Protein AF-A0A848MA13-F1 (afdb_monomer_lite)

Radius of gyration: 14.81 Å; chains: 1; bounding box: 33×35×38 Å

InterPro domains:
  IPR018728 Domain of unknown function DUF2268 [PF10026] (3-140)

Organism: Paenibacillus lemnae (NCBI:txid1330551)

Structure (mmCIF, N/CA/C/O backbone):
data_AF-A0A848MA13-F1
#
_entry.id   AF-A0A848MA13-F1
#
loop_
_atom_site.group_PDB
_atom_site.id
_atom_site.type_symbol
_atom_site.label_atom_id
_atom_site.label_alt_id
_atom_site.label_comp_id
_atom_site.label_asym_id
_atom_site.label_entity_id
_atom_site.label_seq_id
_atom_site.pdbx_PDB_ins_code
_atom_site.Cartn_x
_atom_site.Cartn_y
_atom_site.Cartn_z
_atom_site.occupancy
_atom_site.B_iso_or_equiv
_atom_site.auth_seq_id
_atom_site.auth_comp_id
_atom_site.auth_asym_id
_atom_site.auth_atom_id
_atom_site.pdbx_PDB_model_num
ATOM 1 N N . MET A 1 1 ? 11.919 -10.080 17.668 1.00 60.78 1 MET A N 1
ATOM 2 C CA . MET A 1 1 ? 10.658 -10.641 18.210 1.00 60.78 1 MET A CA 1
ATOM 3 C C . MET A 1 1 ? 9.562 -9.598 18.436 1.00 60.78 1 MET A C 1
ATOM 5 O O . MET A 1 1 ? 8.413 -9.985 18.314 1.00 60.78 1 MET A O 1
ATOM 9 N N . LEU A 1 2 ? 9.861 -8.312 18.697 1.00 78.31 2 LEU A N 1
ATOM 10 C CA . LEU A 1 2 ? 8.820 -7.292 18.952 1.00 78.31 2 LEU A CA 1
ATOM 11 C C . LEU A 1 2 ? 7.843 -7.052 17.782 1.00 78.31 2 LEU A C 1
ATOM 13 O O . LEU A 1 2 ? 6.679 -6.780 18.029 1.00 78.31 2 LEU A O 1
ATOM 17 N N . ARG A 1 3 ? 8.280 -7.217 16.525 1.00 85.38 3 ARG A N 1
ATOM 18 C CA . ARG A 1 3 ? 7.420 -7.053 15.334 1.00 85.38 3 ARG A CA 1
ATOM 19 C C . ARG A 1 3 ? 6.617 -8.295 14.941 1.00 85.38 3 ARG A C 1
ATOM 21 O O . ARG A 1 3 ? 5.789 -8.211 14.047 1.00 85.38 3 ARG A O 1
ATOM 28 N N . LEU A 1 4 ? 6.853 -9.445 15.582 1.00 90.56 4 LEU A N 1
ATOM 29 C CA . LEU A 1 4 ? 6.173 -10.689 15.207 1.00 90.56 4 LEU A CA 1
ATOM 30 C C . LEU A 1 4 ? 4.636 -10.570 15.295 1.00 90.56 4 LEU A C 1
ATOM 32 O O . LEU A 1 4 ? 3.985 -10.993 14.347 1.00 90.56 4 LEU A O 1
ATOM 36 N N . PRO A 1 5 ? 4.042 -9.966 16.347 1.00 92.44 5 PRO A N 1
ATOM 37 C CA . PRO A 1 5 ? 2.593 -9.760 16.395 1.00 92.44 5 PRO A CA 1
ATOM 38 C C . PRO A 1 5 ? 2.064 -8.873 15.259 1.00 92.44 5 PRO A C 1
ATOM 40 O O . PRO A 1 5 ? 1.044 -9.206 14.667 1.00 92.44 5 PRO A O 1
ATOM 43 N N . SER A 1 6 ? 2.787 -7.797 14.926 1.00 92.69 6 SER A N 1
ATOM 44 C CA . SER A 1 6 ? 2.436 -6.871 13.839 1.00 92.69 6 SER A CA 1
ATOM 45 C C . SER A 1 6 ? 2.424 -7.574 12.479 1.00 92.69 6 SER A C 1
ATOM 47 O O . SER A 1 6 ? 1.419 -7.541 11.775 1.00 92.69 6 SER A O 1
ATOM 49 N N . VAL A 1 7 ? 3.480 -8.337 12.173 1.00 93.19 7 VAL A N 1
ATOM 50 C CA . VAL A 1 7 ? 3.548 -9.148 10.945 1.00 93.19 7 VAL A CA 1
ATOM 51 C C . VAL A 1 7 ? 2.429 -10.190 10.909 1.00 93.19 7 VAL A C 1
ATOM 53 O O . VAL A 1 7 ? 1.788 -10.358 9.882 1.00 93.19 7 VAL A O 1
ATOM 56 N N . ILE A 1 8 ? 2.131 -10.864 12.026 1.00 95.25 8 ILE A N 1
ATOM 57 C CA . ILE A 1 8 ? 1.015 -11.824 12.071 1.00 95.25 8 ILE A CA 1
ATOM 58 C C . ILE A 1 8 ? -0.320 -11.134 11.773 1.00 95.25 8 ILE A C 1
ATOM 60 O O . ILE A 1 8 ? -1.136 -11.713 11.065 1.00 95.25 8 ILE A O 1
ATOM 64 N N . ALA A 1 9 ? -0.562 -9.927 12.290 1.00 95.44 9 ALA A N 1
ATOM 65 C CA . ALA A 1 9 ? -1.788 -9.192 11.986 1.00 95.44 9 ALA A CA 1
ATOM 66 C C . ALA A 1 9 ? -1.869 -8.761 10.520 1.00 95.44 9 ALA A C 1
ATOM 68 O O . ALA A 1 9 ? -2.938 -8.902 9.931 1.00 95.44 9 ALA A O 1
ATOM 69 N N . HIS A 1 10 ? -0.760 -8.305 9.934 1.00 95.81 10 HIS A N 1
ATOM 70 C CA . HIS A 1 10 ? -0.666 -8.014 8.503 1.00 95.81 10 HIS A CA 1
ATOM 71 C C . HIS A 1 10 ? -1.045 -9.257 7.673 1.00 95.81 10 HIS A C 1
ATOM 73 O O . HIS A 1 10 ? -2.003 -9.229 6.904 1.00 95.81 10 HIS A O 1
ATOM 79 N N . GLU A 1 11 ? -0.378 -10.392 7.899 1.00 95.94 11 GLU A N 1
ATOM 80 C CA . GLU A 1 11 ? -0.641 -11.629 7.144 1.00 95.94 11 GLU A CA 1
ATOM 81 C C . GLU A 1 11 ? -2.045 -12.197 7.411 1.00 95.94 11 GLU A C 1
ATOM 83 O O . GLU A 1 11 ? -2.688 -12.789 6.543 1.00 95.94 11 GLU A O 1
ATOM 88 N N . PHE A 1 12 ? -2.560 -12.018 8.629 1.00 96.81 12 PHE A N 1
ATOM 89 C CA . PHE A 1 12 ? -3.924 -12.406 8.968 1.00 96.81 12 PHE A CA 1
ATOM 90 C C . PHE A 1 12 ? -4.958 -11.556 8.224 1.00 96.81 12 PHE A C 1
ATOM 92 O O . PHE A 1 12 ? -5.964 -12.100 7.767 1.00 96.81 12 PHE A O 1
ATOM 99 N N . HIS A 1 13 ? -4.708 -10.255 8.065 1.00 97.19 13 HIS A N 1
ATOM 100 C CA . HIS A 1 13 ? -5.610 -9.348 7.364 1.00 97.19 13 HIS A CA 1
ATOM 101 C C . HIS A 1 13 ? -5.848 -9.779 5.911 1.00 97.19 13 HIS A C 1
ATOM 103 O O . HIS A 1 13 ? -6.987 -9.724 5.444 1.00 97.19 13 HIS A O 1
ATOM 109 N N . HIS A 1 14 ? -4.830 -10.295 5.218 1.00 95.88 14 HIS A N 1
ATOM 110 C CA . HIS A 1 14 ? -4.989 -10.851 3.867 1.00 95.88 14 HIS A CA 1
ATOM 111 C C . HIS A 1 14 ? -6.079 -11.930 3.812 1.00 95.88 14 HIS A C 1
ATOM 113 O O . HIS A 1 14 ? -6.936 -11.899 2.932 1.00 95.88 14 HIS A O 1
ATOM 119 N N . ASN A 1 15 ? -6.149 -12.818 4.810 1.00 95.06 15 ASN A N 1
ATOM 120 C CA . ASN A 1 15 ? -7.210 -13.832 4.883 1.00 95.06 15 ASN A CA 1
ATOM 121 C C . ASN A 1 15 ? -8.605 -13.223 5.084 1.00 95.06 15 ASN A C 1
ATOM 123 O O . ASN A 1 15 ? -9.581 -13.746 4.547 1.00 95.06 15 ASN A O 1
ATOM 127 N N . ILE A 1 16 ? -8.714 -12.126 5.844 1.00 93.88 16 ILE A N 1
ATOM 128 C CA . ILE A 1 16 ? -9.980 -11.394 5.977 1.00 93.88 16 ILE A CA 1
ATOM 129 C C . ILE A 1 16 ? -10.367 -10.827 4.615 1.00 93.88 16 ILE A C 1
ATOM 131 O O . ILE A 1 16 ? -11.467 -11.099 4.139 1.00 93.88 16 ILE A O 1
ATOM 135 N N . ARG A 1 17 ? -9.463 -10.092 3.961 1.00 95.19 17 ARG A N 1
ATOM 136 C CA . ARG A 1 17 ? -9.713 -9.470 2.656 1.00 95.19 17 ARG A CA 1
ATOM 137 C C . ARG A 1 17 ? -10.159 -10.505 1.621 1.00 95.19 17 ARG A C 1
ATOM 139 O O . ARG A 1 17 ? -11.192 -10.326 0.984 1.00 95.19 17 ARG A O 1
ATOM 146 N N . PHE A 1 18 ? -9.454 -11.628 1.525 1.00 93.56 18 PHE A N 1
ATOM 147 C CA . PHE A 1 18 ? -9.765 -12.697 0.570 1.00 93.56 18 PHE A CA 1
ATOM 148 C C . PHE A 1 18 ? -10.998 -13.537 0.932 1.00 93.56 18 PHE A C 1
ATOM 150 O O . PHE A 1 18 ? -11.433 -14.356 0.130 1.00 93.56 18 PHE A O 1
ATOM 157 N N . SER A 1 19 ? -11.602 -13.332 2.108 1.00 93.25 19 SER A N 1
ATOM 158 C CA . SER A 1 19 ? -12.915 -13.913 2.424 1.00 93.25 19 SER A CA 1
ATOM 159 C C . SER A 1 19 ? -14.088 -13.135 1.812 1.00 93.25 19 SER A C 1
ATOM 161 O O . SER A 1 19 ? -15.183 -13.686 1.704 1.00 93.25 19 SER A O 1
ATOM 163 N N . TYR A 1 20 ? -13.857 -11.884 1.394 1.00 91.56 20 TYR A N 1
ATOM 164 C CA . TYR A 1 20 ? -14.862 -11.016 0.769 1.00 91.56 20 TYR A CA 1
ATOM 165 C C . TYR A 1 20 ? -14.607 -10.764 -0.723 1.00 91.56 20 TYR A C 1
ATOM 167 O O . TYR A 1 20 ? -15.555 -10.465 -1.446 1.00 91.56 20 TYR A O 1
ATOM 175 N N . PHE A 1 21 ? -13.360 -10.899 -1.188 1.00 88.88 21 PHE A N 1
ATOM 176 C CA . PHE A 1 21 ? -12.959 -10.602 -2.565 1.00 88.88 21 PHE A CA 1
ATOM 177 C C . PHE A 1 21 ? -12.177 -11.757 -3.188 1.00 88.88 21 PHE A C 1
ATOM 179 O O . PHE A 1 21 ? -11.267 -12.304 -2.564 1.00 88.88 21 PHE A O 1
ATOM 186 N N . ASP A 1 22 ? -12.492 -12.079 -4.443 1.00 82.31 22 ASP A N 1
ATOM 187 C CA . ASP A 1 22 ? -11.762 -13.090 -5.204 1.00 82.31 22 ASP A CA 1
ATOM 188 C C . ASP A 1 22 ? -10.352 -12.592 -5.551 1.00 82.31 22 ASP A C 1
ATOM 190 O O . ASP A 1 22 ? -10.174 -11.552 -6.188 1.00 82.31 22 ASP A O 1
ATOM 194 N N . TRP A 1 23 ? -9.337 -13.363 -5.156 1.00 76.69 23 TRP A N 1
ATOM 195 C CA . TRP A 1 23 ? -7.936 -13.085 -5.466 1.00 76.69 23 TRP A CA 1
ATOM 196 C C . TRP A 1 23 ? -7.415 -14.007 -6.572 1.00 76.69 23 TRP A C 1
ATOM 198 O O . TRP A 1 23 ? -7.060 -15.170 -6.341 1.00 76.69 23 TRP A O 1
ATOM 208 N N . ASP A 1 24 ? -7.349 -13.475 -7.793 1.00 74.88 24 ASP A N 1
ATOM 209 C CA . ASP A 1 24 ? -6.738 -14.164 -8.929 1.00 74.88 24 ASP A CA 1
ATOM 210 C C . ASP A 1 24 ? -5.218 -13.959 -8.919 1.00 74.88 24 ASP A C 1
ATOM 212 O O . ASP A 1 24 ? -4.696 -12.972 -9.434 1.00 74.88 24 ASP A O 1
ATOM 216 N N . HIS A 1 25 ? -4.494 -14.938 -8.375 1.00 67.69 25 HIS A N 1
ATOM 217 C CA . HIS A 1 25 ? -3.036 -14.917 -8.240 1.00 67.69 25 HIS A CA 1
ATOM 218 C C . HIS A 1 25 ? -2.280 -14.699 -9.573 1.00 67.69 25 HIS A C 1
ATOM 220 O O . HIS A 1 25 ? -1.080 -14.428 -9.546 1.00 67.69 25 HIS A O 1
ATOM 226 N N . GLY A 1 26 ? -2.942 -14.821 -10.734 1.00 66.31 26 GLY A N 1
ATOM 227 C CA . GLY A 1 26 ? -2.355 -14.590 -12.056 1.00 66.31 26 GLY A CA 1
ATOM 228 C C . GLY A 1 26 ? -2.823 -13.326 -12.791 1.00 66.31 26 GLY A C 1
ATOM 229 O O . GLY A 1 26 ? -2.268 -13.035 -13.849 1.00 66.31 26 GLY A O 1
ATOM 230 N N . ASN A 1 27 ? -3.819 -12.582 -12.289 1.00 76.56 27 ASN A N 1
ATOM 231 C CA . ASN A 1 27 ? -4.504 -11.521 -13.059 1.00 76.56 27 ASN A CA 1
ATOM 232 C C . ASN A 1 27 ? -4.857 -10.257 -12.248 1.00 76.56 27 ASN A C 1
ATOM 234 O O . ASN A 1 27 ? -5.813 -9.533 -12.558 1.00 76.56 27 ASN A O 1
ATOM 238 N N . ILE A 1 28 ? -4.077 -9.994 -11.211 1.00 88.00 28 ILE A N 1
ATOM 239 C CA . ILE A 1 28 ? -4.179 -8.804 -10.365 1.00 88.00 28 ILE A CA 1
ATOM 240 C C . ILE A 1 28 ? -3.547 -7.582 -11.024 1.00 88.00 28 ILE A C 1
ATOM 242 O O . ILE A 1 28 ? -2.567 -7.690 -11.769 1.00 88.00 28 ILE A O 1
ATOM 246 N N . THR A 1 29 ? -4.122 -6.415 -10.752 1.00 94.94 29 THR A N 1
ATOM 247 C CA . THR A 1 29 ? -3.520 -5.137 -11.13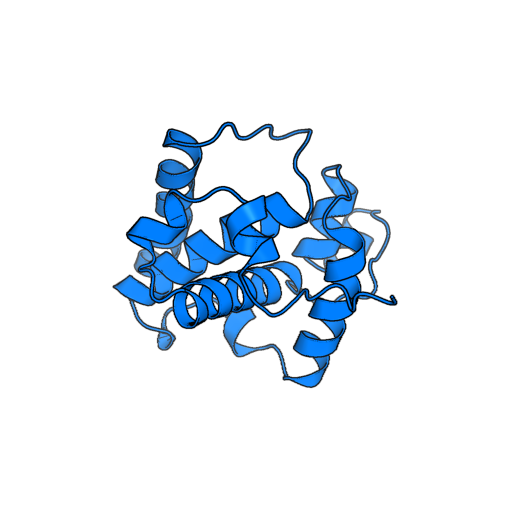0 1.00 94.94 29 THR A CA 1
ATOM 248 C C . THR A 1 29 ? -2.521 -4.651 -10.080 1.00 94.94 29 THR A C 1
ATOM 250 O O . THR A 1 29 ? -2.535 -5.100 -8.931 1.00 94.94 29 THR A O 1
ATOM 253 N N . VAL A 1 30 ? -1.686 -3.676 -10.450 1.00 96.44 30 VAL A N 1
ATOM 254 C CA . VAL A 1 30 ? -0.898 -2.893 -9.483 1.00 96.44 30 VAL A CA 1
ATOM 255 C C . VAL A 1 30 ? -1.823 -2.271 -8.431 1.00 96.44 30 VAL A C 1
ATOM 257 O O . VAL A 1 30 ? -1.546 -2.378 -7.241 1.00 96.44 30 VAL A O 1
ATOM 260 N N . GLY A 1 31 ? -2.955 -1.690 -8.848 1.00 96.50 31 GLY A N 1
ATOM 261 C CA . GLY A 1 31 ? -3.941 -1.095 -7.943 1.00 96.50 31 GLY A CA 1
ATOM 262 C C . GLY A 1 31 ? -4.491 -2.073 -6.901 1.00 96.50 31 GLY A C 1
ATOM 263 O O . GLY A 1 31 ? -4.569 -1.728 -5.722 1.00 96.50 31 GLY A O 1
ATOM 264 N N . ASP A 1 32 ? -4.813 -3.303 -7.309 1.00 95.25 32 ASP A N 1
ATOM 265 C CA . ASP A 1 32 ? -5.290 -4.346 -6.394 1.00 95.25 32 ASP A CA 1
ATOM 266 C C . ASP A 1 32 ? -4.241 -4.670 -5.329 1.00 95.25 32 ASP A C 1
ATOM 268 O O . ASP A 1 32 ? -4.550 -4.689 -4.136 1.00 95.25 32 ASP A O 1
ATOM 272 N N . TYR A 1 33 ? -2.991 -4.877 -5.752 1.00 95.75 33 TYR A N 1
ATOM 273 C CA . TYR A 1 33 ? -1.906 -5.246 -4.845 1.00 95.75 33 TYR A CA 1
ATOM 274 C C . TYR A 1 33 ? -1.585 -4.120 -3.850 1.00 95.75 33 TYR A C 1
ATOM 276 O O . TYR A 1 33 ? -1.414 -4.383 -2.661 1.00 95.75 33 TYR A O 1
ATOM 284 N N . LEU A 1 34 ? -1.592 -2.857 -4.298 1.00 96.69 34 LEU A N 1
ATOM 285 C CA . LEU A 1 34 ? -1.422 -1.690 -3.422 1.00 96.69 34 LEU A CA 1
ATOM 286 C C . LEU A 1 34 ? -2.484 -1.629 -2.327 1.00 96.69 34 LEU A C 1
ATOM 288 O O . LEU A 1 34 ? -2.158 -1.378 -1.170 1.00 96.69 34 LEU A O 1
ATOM 292 N N . VAL A 1 35 ? -3.754 -1.826 -2.691 1.00 97.31 35 VAL A N 1
ATOM 293 C CA . VAL A 1 35 ? -4.864 -1.758 -1.736 1.00 97.31 35 VAL A CA 1
ATOM 294 C C . VAL A 1 35 ? -4.778 -2.899 -0.730 1.00 97.31 35 VAL A C 1
ATOM 296 O O . VAL A 1 35 ? -4.972 -2.671 0.461 1.00 97.31 35 VAL A O 1
ATOM 299 N N . ILE A 1 36 ? -4.451 -4.111 -1.172 1.00 96.00 36 ILE A N 1
ATOM 300 C CA . ILE A 1 36 ? -4.331 -5.275 -0.287 1.00 96.00 36 ILE A CA 1
ATOM 301 C C . ILE A 1 36 ? -3.214 -5.093 0.735 1.00 96.00 36 ILE A C 1
ATOM 303 O O . ILE A 1 36 ? -3.464 -5.215 1.936 1.00 96.00 36 ILE A O 1
ATOM 307 N N . GLU A 1 37 ? -2.016 -4.732 0.279 1.00 96.44 37 GLU A N 1
ATOM 308 C CA . GLU A 1 37 ? -0.875 -4.500 1.168 1.00 96.44 37 GLU A CA 1
ATOM 309 C C . GLU A 1 37 ? -1.095 -3.268 2.054 1.00 96.44 37 GLU A C 1
ATOM 311 O O . GLU A 1 37 ? -0.803 -3.289 3.250 1.00 96.44 37 GLU A O 1
ATOM 316 N N . GLY A 1 38 ? -1.693 -2.208 1.505 1.00 97.06 38 GLY A N 1
ATOM 317 C CA . GLY A 1 38 ? -2.016 -0.989 2.240 1.00 97.06 38 GLY A CA 1
ATOM 318 C C . GLY A 1 38 ? -3.035 -1.199 3.358 1.00 97.06 38 GLY A C 1
ATOM 319 O O . GLY A 1 38 ? -2.878 -0.643 4.449 1.00 97.06 38 GLY A O 1
ATOM 320 N N . LEU A 1 39 ? -4.069 -2.013 3.119 1.00 98.06 39 LEU A N 1
ATOM 321 C CA . LEU A 1 39 ? -5.059 -2.370 4.136 1.00 98.06 39 LEU A CA 1
ATOM 322 C C . LEU A 1 39 ? -4.435 -3.256 5.217 1.00 98.06 39 LEU A C 1
ATOM 324 O O . LEU A 1 39 ? -4.661 -3.011 6.399 1.00 98.06 39 LEU A O 1
ATOM 328 N N . ALA A 1 40 ? -3.614 -4.237 4.833 1.00 97.06 40 ALA A N 1
ATOM 329 C CA . ALA A 1 40 ? -2.931 -5.106 5.787 1.00 97.06 40 ALA A CA 1
ATOM 330 C C . ALA A 1 40 ? -1.972 -4.327 6.700 1.00 97.06 40 ALA A C 1
ATOM 332 O O . ALA A 1 40 ? -2.003 -4.501 7.921 1.00 97.06 40 ALA A O 1
ATOM 333 N N . GLU A 1 41 ? -1.191 -3.401 6.139 1.00 95.88 41 GLU A N 1
ATOM 334 C CA . GLU A 1 41 ? -0.306 -2.534 6.920 1.00 95.88 41 GLU A CA 1
ATOM 335 C C . GLU A 1 41 ? -1.101 -1.584 7.829 1.00 95.88 41 GLU A C 1
ATOM 337 O O . GLU A 1 41 ? -0.785 -1.430 9.009 1.00 95.88 41 GLU A O 1
ATOM 342 N N . SER A 1 42 ? -2.189 -0.999 7.318 1.00 96.25 42 SER A N 1
ATOM 343 C CA . SER A 1 42 ? -3.068 -0.117 8.099 1.00 96.25 42 SER A CA 1
ATOM 344 C C . SER A 1 42 ? -3.766 -0.854 9.248 1.00 96.25 42 SER A C 1
ATOM 346 O O . SER A 1 42 ? -3.929 -0.297 10.333 1.00 96.25 42 SER A O 1
ATOM 348 N N . PHE A 1 43 ? -4.135 -2.120 9.050 1.00 97.06 43 PHE A N 1
ATOM 349 C CA . PHE A 1 43 ? -4.696 -2.972 10.096 1.00 97.06 43 PHE A CA 1
ATOM 350 C C . PHE A 1 43 ? -3.669 -3.303 11.179 1.00 97.06 43 PHE A C 1
ATOM 352 O O . PHE A 1 43 ? -3.972 -3.213 12.370 1.00 97.06 43 PHE A O 1
ATOM 359 N N . ALA A 1 44 ? -2.437 -3.635 10.789 1.00 94.88 44 ALA A N 1
ATOM 360 C CA . ALA A 1 44 ? -1.356 -3.864 11.741 1.00 94.88 44 ALA A CA 1
ATOM 361 C C . ALA A 1 44 ? -1.048 -2.598 12.564 1.00 94.88 44 ALA A C 1
ATOM 363 O O . ALA A 1 44 ? -0.913 -2.686 13.789 1.00 94.88 44 ALA A O 1
ATOM 364 N N . LYS A 1 45 ? -1.028 -1.421 11.921 1.00 93.81 45 LYS A N 1
ATOM 365 C CA . LYS A 1 45 ? -0.879 -0.118 12.587 1.00 93.81 45 LYS A CA 1
ATOM 366 C C . LYS A 1 45 ? -1.952 0.124 13.645 1.00 93.81 45 LYS A C 1
ATOM 368 O O . LYS A 1 45 ? -1.622 0.522 14.758 1.00 93.81 45 LYS A O 1
ATOM 373 N N . GLU A 1 46 ? -3.221 -0.095 13.313 1.00 94.38 46 GLU A N 1
ATOM 374 C CA . GLU A 1 46 ? -4.347 0.125 14.234 1.00 94.38 46 GLU A CA 1
ATOM 375 C C . GLU A 1 46 ? -4.222 -0.709 15.519 1.00 94.38 46 GLU A C 1
ATOM 377 O O . GLU A 1 46 ? -4.573 -0.244 16.603 1.00 94.38 46 GLU A O 1
ATOM 382 N N . LEU A 1 47 ? -3.676 -1.926 15.427 1.00 94.25 47 LEU A N 1
ATOM 383 C CA . LEU A 1 47 ? -3.521 -2.820 16.578 1.00 94.25 47 LEU A CA 1
ATOM 384 C C . LEU A 1 47 ? -2.257 -2.564 17.405 1.00 94.25 47 LEU A C 1
ATOM 386 O O . LEU A 1 47 ? -2.259 -2.809 18.614 1.00 94.25 47 LEU A O 1
ATOM 390 N N . PHE A 1 48 ? -1.169 -2.141 16.761 1.00 92.81 48 PHE A N 1
ATOM 391 C CA . PHE A 1 48 ? 0.171 -2.182 17.353 1.00 92.81 48 PHE A CA 1
ATOM 392 C C . PHE A 1 48 ? 0.937 -0.860 17.319 1.00 92.81 48 PHE A C 1
ATOM 394 O O . PHE A 1 48 ? 2.057 -0.821 17.824 1.00 92.81 48 PHE A O 1
ATOM 401 N N . GLY A 1 49 ? 0.350 0.198 16.760 1.00 90.38 49 GLY A N 1
ATOM 402 C CA . GLY A 1 49 ? 0.999 1.494 16.605 1.00 90.38 49 GLY A CA 1
ATOM 403 C C . GLY A 1 49 ? 1.997 1.539 15.446 1.00 90.38 49 GLY A C 1
ATOM 404 O O . GLY A 1 49 ? 2.354 0.528 14.834 1.00 90.38 49 GLY A O 1
ATOM 405 N N . GLU A 1 50 ? 2.455 2.748 15.131 1.00 85.06 50 GLU A N 1
ATOM 406 C CA . GLU A 1 50 ? 3.395 2.991 14.031 1.00 85.06 50 GLU A CA 1
ATOM 407 C C . GLU A 1 50 ? 4.803 2.459 14.340 1.00 85.06 50 GLU A C 1
ATOM 409 O O . GLU A 1 50 ? 5.543 2.063 13.441 1.00 85.06 50 GLU A O 1
ATOM 414 N N . GLU A 1 51 ? 5.176 2.376 15.618 1.00 81.88 51 GLU A N 1
ATOM 415 C CA . GLU A 1 51 ? 6.496 1.939 16.070 1.00 81.88 51 GLU A CA 1
ATOM 416 C C . GLU A 1 51 ? 6.795 0.460 15.769 1.00 81.88 51 GLU A C 1
ATOM 418 O O . GLU A 1 51 ? 7.963 0.052 15.699 1.00 81.88 51 GLU A O 1
ATOM 423 N N . LEU A 1 52 ? 5.749 -0.350 15.576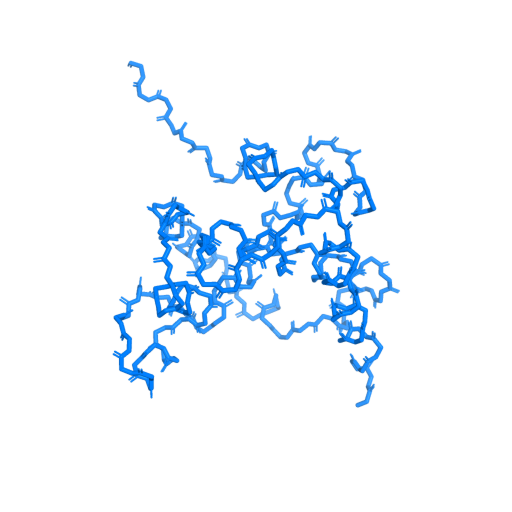 1.00 80.69 52 LEU A N 1
ATOM 424 C CA . LEU A 1 52 ? 5.851 -1.769 15.234 1.00 80.69 52 LEU A CA 1
ATOM 425 C C . LEU A 1 52 ? 5.605 -2.057 13.746 1.00 80.69 52 LEU A C 1
ATOM 427 O O . LEU A 1 52 ? 5.621 -3.232 13.364 1.00 80.69 52 LEU A O 1
ATOM 431 N N . MET A 1 53 ? 5.449 -1.027 12.910 1.00 77.69 53 MET A N 1
ATOM 432 C CA . MET A 1 53 ? 5.350 -1.184 11.456 1.00 77.69 53 MET A CA 1
ATOM 433 C C . MET A 1 53 ? 6.683 -1.591 10.814 1.00 77.69 53 MET A C 1
ATOM 435 O O . MET A 1 53 ? 7.771 -1.512 11.415 1.00 77.69 53 MET A O 1
ATOM 439 N N . GLY A 1 54 ? 6.589 -2.082 9.578 1.00 70.25 54 GLY A N 1
ATOM 440 C CA . GLY A 1 54 ? 7.746 -2.422 8.764 1.00 70.25 54 GLY A CA 1
ATOM 441 C C . GLY A 1 54 ? 8.602 -1.198 8.416 1.00 70.25 54 GLY A C 1
ATOM 442 O O . GLY A 1 54 ? 8.114 -0.069 8.398 1.00 70.25 54 GLY A O 1
ATOM 443 N N . PRO A 1 55 ? 9.904 -1.388 8.125 1.00 68.62 55 PRO A N 1
ATOM 444 C CA . PRO A 1 55 ? 10.804 -0.280 7.808 1.00 68.62 55 PRO A CA 1
ATOM 445 C C . PRO A 1 55 ? 10.360 0.539 6.587 1.00 68.62 55 PRO A C 1
ATOM 447 O O . PRO A 1 55 ? 10.683 1.720 6.534 1.00 68.62 55 PRO A O 1
ATOM 450 N N . TRP A 1 56 ? 9.602 -0.056 5.660 1.00 65.75 56 TRP A N 1
ATOM 451 C CA . TRP A 1 56 ? 9.192 0.553 4.390 1.00 65.75 56 TRP A CA 1
ATOM 452 C C . TRP A 1 56 ? 8.269 1.768 4.540 1.00 65.75 56 TRP A C 1
ATOM 454 O O . TRP A 1 56 ? 8.311 2.649 3.693 1.00 65.75 56 TRP A O 1
ATOM 464 N N . VAL A 1 57 ? 7.494 1.868 5.624 1.00 61.16 57 VAL A N 1
ATOM 465 C CA . VAL A 1 57 ? 6.682 3.069 5.903 1.00 61.16 57 VAL A CA 1
ATOM 466 C C . VAL A 1 57 ? 7.529 4.189 6.518 1.00 61.16 57 VAL A C 1
ATOM 468 O O . VAL A 1 57 ? 7.247 5.367 6.345 1.00 61.16 57 VAL A O 1
ATOM 471 N N . THR A 1 58 ? 8.600 3.830 7.228 1.00 59.38 58 THR A N 1
ATOM 472 C CA . THR A 1 58 ? 9.438 4.781 7.982 1.00 59.38 58 THR A CA 1
ATOM 473 C C . THR A 1 58 ? 10.689 5.249 7.237 1.00 59.38 58 THR A C 1
ATOM 475 O O . THR A 1 58 ? 11.379 6.143 7.722 1.00 59.38 58 THR A O 1
ATOM 478 N N . SER A 1 59 ? 11.032 4.619 6.109 1.00 65.38 59 SER A N 1
ATOM 479 C CA . SER A 1 59 ? 12.286 4.863 5.384 1.00 65.38 59 SER A CA 1
ATOM 480 C C . SER A 1 59 ? 12.140 5.689 4.109 1.00 65.38 59 SER A C 1
ATOM 482 O O . SER A 1 59 ? 13.164 6.015 3.515 1.00 65.38 59 SER A O 1
ATOM 484 N N . PHE A 1 60 ? 10.916 5.982 3.666 1.00 74.81 60 PHE A N 1
ATOM 485 C CA . PHE A 1 60 ? 10.676 6.819 2.491 1.00 74.81 60 PHE A CA 1
ATOM 486 C C . PHE A 1 60 ? 10.728 8.293 2.886 1.00 74.81 60 PHE A C 1
ATOM 488 O O . PHE A 1 60 ? 9.997 8.719 3.780 1.00 74.81 60 PHE A O 1
ATOM 495 N N . ASP A 1 61 ? 11.596 9.064 2.232 1.00 83.31 61 ASP A N 1
ATOM 496 C CA . ASP A 1 61 ? 11.502 10.518 2.309 1.00 83.31 61 ASP A CA 1
ATOM 497 C C . ASP A 1 61 ? 10.321 11.030 1.463 1.00 83.31 61 ASP A C 1
ATOM 499 O O . ASP A 1 61 ? 9.759 10.315 0.627 1.00 83.31 61 ASP A O 1
ATOM 503 N N . GLU A 1 62 ? 9.892 12.264 1.734 1.00 87.06 62 GLU A N 1
ATOM 504 C CA . GLU A 1 62 ? 8.705 12.846 1.097 1.00 87.06 62 GLU A CA 1
ATOM 505 C C . GLU A 1 62 ? 8.859 12.991 -0.426 1.00 87.06 62 GLU A C 1
ATOM 507 O O . GLU A 1 62 ? 7.869 12.870 -1.150 1.00 87.06 62 GLU A O 1
ATOM 512 N N . GLU A 1 63 ? 10.079 13.226 -0.922 1.00 91.69 63 GLU A N 1
ATOM 513 C CA . GLU A 1 63 ? 10.346 13.393 -2.355 1.00 91.69 63 GLU A CA 1
ATOM 514 C C . GLU A 1 63 ? 10.217 12.057 -3.096 1.00 91.69 63 GLU A C 1
ATOM 516 O O . GLU A 1 63 ? 9.557 11.991 -4.137 1.00 91.69 63 GLU A O 1
ATOM 521 N N . ASP A 1 64 ? 10.777 10.982 -2.540 1.00 92.31 64 ASP A N 1
AT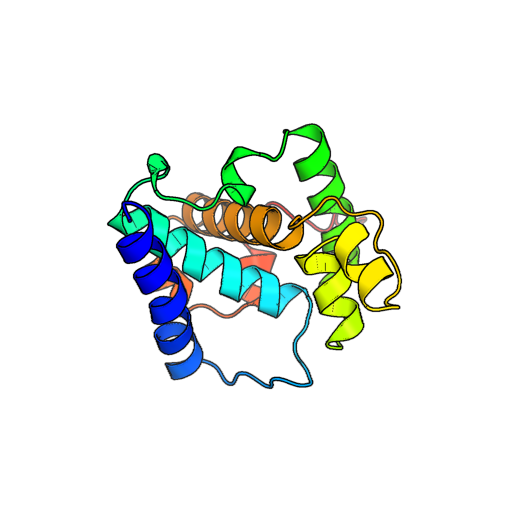OM 522 C CA . ASP A 1 64 ? 10.695 9.635 -3.104 1.00 92.31 64 ASP A CA 1
ATOM 523 C C . ASP A 1 64 ? 9.261 9.090 -3.058 1.00 92.31 64 ASP A C 1
ATOM 525 O O . ASP A 1 64 ? 8.789 8.472 -4.017 1.00 92.31 64 ASP A O 1
ATOM 529 N N . LEU A 1 65 ? 8.509 9.381 -1.989 1.00 91.88 65 LEU A N 1
ATOM 530 C CA . LEU A 1 65 ? 7.092 9.021 -1.910 1.00 91.88 65 LEU A CA 1
ATOM 531 C C . LEU A 1 65 ? 6.265 9.768 -2.966 1.00 91.88 65 LEU A C 1
ATOM 533 O O . LEU A 1 65 ? 5.448 9.148 -3.648 1.00 91.88 65 LEU A O 1
ATOM 537 N N . ALA A 1 66 ? 6.476 11.077 -3.127 1.00 93.06 66 ALA A N 1
ATOM 538 C CA . ALA A 1 66 ? 5.774 11.878 -4.130 1.00 93.06 66 ALA A CA 1
ATOM 539 C C . ALA A 1 66 ? 6.085 11.404 -5.557 1.00 93.06 66 ALA A C 1
ATOM 541 O O . ALA A 1 66 ? 5.174 11.238 -6.369 1.00 93.06 66 ALA A O 1
ATOM 542 N N . TYR A 1 67 ? 7.355 11.123 -5.853 1.00 95.50 67 TYR A N 1
ATOM 543 C CA . TYR A 1 67 ? 7.760 10.544 -7.131 1.00 95.50 67 TYR A CA 1
ATOM 544 C C . TYR A 1 67 ? 7.122 9.166 -7.361 1.00 95.50 67 TYR A C 1
ATOM 546 O O . TYR A 1 67 ? 6.565 8.905 -8.430 1.00 95.50 67 TYR A O 1
ATOM 554 N N . SER A 1 68 ? 7.146 8.301 -6.345 1.00 95.75 68 SER A N 1
ATOM 555 C CA . SER A 1 68 ? 6.569 6.957 -6.417 1.00 95.75 68 SER A CA 1
ATOM 556 C C . SER A 1 68 ? 5.063 6.989 -6.671 1.00 95.75 68 SER A C 1
ATOM 558 O O . SER A 1 68 ? 4.568 6.194 -7.469 1.00 95.75 68 SER A O 1
ATOM 560 N N . LEU A 1 69 ? 4.339 7.926 -6.048 1.00 95.06 69 LEU A N 1
ATOM 561 C CA . LEU A 1 69 ? 2.913 8.149 -6.299 1.00 95.06 69 LEU A CA 1
ATOM 562 C C . LEU A 1 69 ? 2.644 8.483 -7.771 1.00 95.06 69 LEU A C 1
ATOM 564 O O . LEU A 1 69 ? 1.757 7.875 -8.367 1.00 95.06 69 LEU A O 1
ATOM 568 N N . GLU A 1 70 ? 3.415 9.391 -8.374 1.00 95.00 70 GLU A N 1
ATOM 569 C CA . GLU A 1 70 ? 3.245 9.767 -9.785 1.00 95.00 70 GLU A CA 1
ATOM 570 C C . GLU A 1 70 ? 3.512 8.592 -10.733 1.00 95.00 70 GLU A C 1
ATOM 572 O O . GLU A 1 70 ? 2.715 8.328 -11.632 1.00 95.00 70 GLU A O 1
ATOM 577 N N . VAL A 1 71 ? 4.597 7.842 -10.512 1.00 96.81 71 VAL A N 1
ATOM 578 C CA . VAL A 1 71 ? 4.934 6.668 -11.335 1.00 96.81 71 VAL A CA 1
ATOM 579 C C . VAL A 1 71 ? 3.856 5.589 -11.229 1.00 96.81 71 VAL A C 1
ATOM 581 O O . VAL A 1 71 ? 3.440 5.015 -12.237 1.00 96.81 71 VAL A O 1
ATOM 584 N N . ILE A 1 72 ? 3.394 5.303 -10.012 1.00 97.00 72 ILE A N 1
ATOM 585 C CA . ILE A 1 72 ? 2.418 4.242 -9.754 1.00 97.00 72 ILE A CA 1
ATOM 586 C C . ILE A 1 72 ? 1.015 4.632 -10.236 1.00 97.00 72 ILE A C 1
ATOM 588 O O . ILE A 1 72 ? 0.284 3.758 -10.707 1.00 97.00 72 ILE A O 1
ATOM 592 N N . ARG A 1 73 ? 0.642 5.920 -10.194 1.00 95.38 73 ARG A N 1
ATOM 593 C CA . ARG A 1 73 ? -0.655 6.410 -10.695 1.00 95.38 73 ARG A CA 1
ATOM 594 C C . ARG A 1 73 ? -0.896 5.996 -12.146 1.00 95.38 73 ARG A C 1
ATOM 596 O O . ARG A 1 73 ? -1.973 5.506 -12.477 1.00 95.38 73 ARG A O 1
ATOM 603 N N . GLU A 1 74 ? 0.113 6.141 -12.999 1.00 95.31 74 GLU A N 1
ATOM 604 C CA . GLU A 1 74 ? 0.021 5.786 -14.422 1.00 95.31 74 GLU A CA 1
ATOM 605 C C . GLU A 1 74 ? 0.010 4.262 -14.660 1.00 95.31 74 GLU A C 1
ATOM 607 O O . GLU A 1 74 ? -0.333 3.790 -15.745 1.00 95.31 74 GLU A O 1
ATOM 612 N N . ALA A 1 75 ? 0.359 3.475 -13.639 1.00 96.25 75 ALA A N 1
ATOM 613 C CA . ALA A 1 75 ? 0.518 2.027 -13.706 1.00 96.25 75 ALA A CA 1
ATOM 614 C C . ALA A 1 75 ? -0.627 1.235 -13.057 1.00 96.25 75 ALA A C 1
ATOM 616 O O . ALA A 1 75 ? -0.607 0.007 -13.112 1.00 96.25 75 ALA A O 1
ATOM 617 N N . LEU A 1 76 ? -1.636 1.891 -12.471 1.00 96.06 76 LEU A N 1
ATOM 618 C CA . LEU A 1 76 ? -2.664 1.234 -11.647 1.00 96.06 76 LEU A CA 1
ATOM 619 C C . LEU A 1 76 ? -3.347 0.045 -12.325 1.00 96.06 76 LEU A C 1
ATOM 621 O O . LEU A 1 76 ? -3.642 -0.935 -11.654 1.00 96.06 76 LEU A O 1
ATOM 625 N N . ASN A 1 77 ? -3.569 0.120 -13.639 1.00 95.31 77 ASN A N 1
ATOM 626 C CA . ASN A 1 77 ? -4.250 -0.919 -14.416 1.00 95.31 77 ASN A CA 1
ATOM 627 C C . ASN A 1 77 ? -3.298 -1.951 -15.045 1.00 95.31 77 ASN A C 1
ATOM 629 O O . ASN A 1 77 ? -3.766 -2.870 -15.721 1.00 95.31 77 ASN A O 1
ATOM 633 N N . ILE A 1 78 ? -1.980 -1.802 -14.871 1.00 95.19 78 ILE A N 1
ATOM 634 C CA . ILE A 1 78 ? -1.000 -2.780 -15.347 1.00 95.19 78 ILE A CA 1
ATOM 635 C C . ILE A 1 78 ? -1.200 -4.080 -14.574 1.00 95.19 78 ILE A C 1
ATOM 637 O O . ILE A 1 78 ? -1.424 -4.077 -13.364 1.00 95.19 78 ILE A O 1
ATOM 641 N N . LYS A 1 79 ? -1.125 -5.192 -15.304 1.00 92.75 79 LYS A N 1
ATOM 642 C CA . LYS A 1 79 ? -1.329 -6.546 -14.800 1.00 92.75 79 LYS A CA 1
ATOM 643 C C . LYS A 1 79 ? -0.147 -7.429 -15.147 1.00 92.75 79 LYS A C 1
ATOM 645 O O . LYS A 1 79 ? 0.546 -7.172 -16.126 1.00 92.75 79 LYS A O 1
ATOM 650 N N . GLY A 1 80 ? -0.022 -8.514 -14.396 1.00 88.31 80 GLY A N 1
ATOM 651 C CA . GLY A 1 80 ? 1.018 -9.516 -14.583 1.00 88.31 80 GLY A CA 1
ATOM 652 C C . GLY A 1 80 ? 1.986 -9.519 -13.411 1.00 88.31 80 GLY A C 1
ATOM 653 O O . GLY A 1 80 ? 2.309 -8.482 -12.839 1.00 88.31 80 GLY A O 1
ATOM 654 N N . PHE A 1 81 ? 2.409 -10.715 -13.005 1.00 85.88 81 PHE A N 1
ATOM 655 C CA . PHE A 1 81 ? 3.212 -10.885 -11.796 1.00 85.88 81 PHE A CA 1
ATOM 656 C C . PHE A 1 81 ? 4.552 -10.140 -11.873 1.00 85.88 81 PHE A C 1
ATOM 658 O O . PHE A 1 81 ? 4.965 -9.528 -10.890 1.00 85.88 81 PHE A O 1
ATOM 665 N N . ALA A 1 82 ? 5.219 -10.171 -13.031 1.00 87.75 82 ALA A N 1
ATOM 666 C CA . ALA A 1 82 ? 6.511 -9.516 -13.230 1.00 87.75 82 ALA A CA 1
ATOM 667 C C . ALA A 1 82 ? 6.381 -7.987 -13.181 1.00 87.75 82 ALA A C 1
ATOM 669 O O . ALA A 1 82 ? 7.166 -7.298 -12.523 1.00 87.75 82 ALA A O 1
ATOM 670 N N . GLU A 1 83 ? 5.351 -7.463 -13.838 1.00 90.81 83 GLU A N 1
ATOM 671 C CA . GLU A 1 83 ? 5.032 -6.047 -13.881 1.00 90.81 83 GLU A CA 1
ATOM 672 C C . GLU A 1 83 ? 4.667 -5.547 -12.483 1.00 90.81 83 GLU A C 1
ATOM 674 O O . GLU A 1 83 ? 5.342 -4.663 -11.961 1.00 90.81 83 GLU A O 1
ATOM 679 N N . VAL A 1 84 ? 3.684 -6.175 -11.827 1.00 93.50 84 VAL A N 1
ATOM 680 C CA . VAL A 1 84 ? 3.263 -5.831 -10.459 1.00 93.50 84 VAL A CA 1
ATOM 681 C C . VAL A 1 84 ? 4.441 -5.896 -9.490 1.00 93.50 84 VAL A C 1
ATOM 683 O O . VAL A 1 84 ? 4.649 -4.958 -8.724 1.00 93.50 84 VAL A O 1
ATOM 686 N N . SER A 1 85 ? 5.271 -6.942 -9.567 1.00 92.62 85 SER A N 1
ATOM 687 C CA . SER A 1 85 ? 6.464 -7.071 -8.720 1.00 92.62 85 SER A CA 1
ATOM 688 C C . SER A 1 85 ? 7.416 -5.883 -8.867 1.00 92.62 85 SER A C 1
ATOM 690 O O . SER A 1 85 ? 7.988 -5.424 -7.879 1.00 92.62 85 SER A O 1
ATOM 692 N N . SER A 1 86 ? 7.576 -5.355 -10.079 1.00 96.00 86 SER A N 1
ATOM 693 C CA . SER A 1 86 ? 8.479 -4.229 -10.336 1.00 96.00 86 SER A CA 1
ATOM 694 C C . SER A 1 86 ? 7.980 -2.937 -9.680 1.00 96.00 86 SER A C 1
ATOM 696 O O . SER A 1 86 ? 8.784 -2.193 -9.119 1.00 96.00 86 SER A O 1
ATOM 698 N N . TYR A 1 87 ? 6.661 -2.714 -9.658 1.00 97.31 87 TYR A N 1
ATOM 699 C CA . TYR A 1 87 ? 6.048 -1.575 -8.964 1.00 97.31 87 TYR A CA 1
ATOM 700 C C . TYR A 1 87 ? 6.032 -1.735 -7.440 1.00 97.31 87 TYR A C 1
ATOM 702 O O . TYR A 1 87 ? 6.252 -0.771 -6.708 1.00 97.31 87 TYR A O 1
ATOM 710 N N . MET A 1 88 ? 5.809 -2.953 -6.946 1.00 95.69 88 MET A N 1
ATOM 711 C CA . MET A 1 88 ? 5.711 -3.204 -5.508 1.00 95.69 88 MET A CA 1
ATOM 712 C C . MET A 1 88 ? 7.064 -3.185 -4.809 1.00 95.69 88 MET A C 1
ATOM 714 O O . MET A 1 88 ? 7.196 -2.601 -3.733 1.00 95.69 88 MET A O 1
ATOM 718 N N . PHE A 1 89 ? 8.070 -3.810 -5.419 1.00 94.75 89 PHE A N 1
ATOM 719 C CA . PHE A 1 89 ? 9.350 -4.089 -4.773 1.00 94.75 89 PHE A CA 1
ATOM 720 C C . PHE A 1 89 ? 10.495 -3.186 -5.246 1.00 94.75 89 PHE A C 1
ATOM 722 O O . PHE A 1 89 ? 11.518 -3.113 -4.564 1.00 94.75 89 PHE A O 1
ATOM 729 N N . GLY A 1 90 ? 10.325 -2.479 -6.365 1.00 95.19 90 GLY A N 1
ATOM 730 C CA . GLY A 1 90 ? 11.299 -1.533 -6.901 1.00 95.19 90 GLY A CA 1
ATOM 731 C C . GLY A 1 90 ? 12.409 -2.158 -7.752 1.00 95.19 90 GLY A C 1
ATOM 732 O O . GLY A 1 90 ? 12.548 -3.378 -7.899 1.00 95.19 90 GLY A O 1
ATOM 733 N N . ASP A 1 91 ? 13.247 -1.287 -8.308 1.00 96.44 91 ASP A N 1
ATOM 734 C CA . ASP A 1 91 ? 14.178 -1.597 -9.396 1.00 96.44 91 ASP A CA 1
ATOM 735 C C . ASP A 1 91 ? 15.262 -2.610 -9.037 1.00 96.44 91 ASP A C 1
ATOM 737 O O . ASP A 1 91 ? 15.702 -3.381 -9.891 1.00 96.44 91 ASP A O 1
ATOM 741 N N . ALA A 1 92 ? 15.738 -2.591 -7.792 1.00 94.44 92 ALA A N 1
ATOM 742 C CA . ALA A 1 92 ? 16.768 -3.524 -7.346 1.00 94.44 92 ALA A CA 1
ATOM 743 C C . ALA A 1 92 ? 16.263 -4.973 -7.417 1.00 94.44 92 ALA A C 1
ATOM 745 O O . ALA A 1 92 ? 16.978 -5.855 -7.897 1.00 94.44 92 ALA A O 1
ATOM 746 N N . ILE A 1 93 ? 15.015 -5.200 -6.993 1.00 93.31 93 ILE A N 1
ATOM 747 C CA . ILE A 1 93 ? 14.382 -6.520 -7.016 1.00 93.31 93 ILE A CA 1
ATOM 748 C C . ILE A 1 93 ? 14.002 -6.887 -8.449 1.00 93.31 93 ILE A C 1
ATOM 750 O O . ILE A 1 93 ? 14.355 -7.983 -8.884 1.00 93.31 93 ILE A O 1
ATOM 754 N N . ALA A 1 94 ? 13.411 -5.958 -9.209 1.00 95.75 94 ALA A N 1
ATOM 755 C CA . ALA A 1 94 ? 13.091 -6.166 -10.622 1.00 95.75 94 ALA A CA 1
ATOM 756 C C . ALA A 1 94 ? 14.312 -6.661 -11.420 1.00 95.75 94 ALA A C 1
ATOM 758 O O . ALA A 1 94 ? 14.259 -7.719 -12.041 1.00 95.75 94 ALA A O 1
ATOM 759 N N . LYS A 1 95 ? 15.457 -5.974 -11.305 1.00 96.56 95 LYS A N 1
ATOM 760 C CA . LYS A 1 95 ? 16.708 -6.356 -11.988 1.00 96.56 95 LYS A CA 1
ATOM 761 C C . LYS A 1 95 ? 17.223 -7.731 -11.564 1.00 96.56 95 LYS A C 1
ATOM 763 O O . LYS A 1 95 ? 17.741 -8.459 -12.399 1.00 96.56 95 LYS A O 1
ATOM 768 N N . SER A 1 96 ? 17.096 -8.093 -10.286 1.00 96.31 96 SER A N 1
ATOM 769 C CA . SER A 1 96 ? 17.540 -9.408 -9.791 1.00 96.31 96 SER A CA 1
ATOM 770 C C . SER A 1 96 ? 16.665 -10.579 -10.248 1.00 96.31 96 SER A C 1
ATOM 772 O O . SER A 1 96 ? 17.108 -11.721 -10.181 1.00 96.31 96 SER A O 1
ATOM 774 N N . GLN A 1 97 ? 15.440 -10.291 -10.693 1.00 93.69 97 GLN A N 1
ATOM 775 C CA . GLN A 1 97 ? 14.465 -11.259 -11.202 1.00 93.69 97 GLN A CA 1
ATOM 776 C C . GLN A 1 97 ? 14.328 -11.194 -12.737 1.00 93.69 97 GLN A C 1
ATOM 778 O O . GLN A 1 97 ? 13.414 -11.797 -13.290 1.00 93.69 97 GLN A O 1
ATOM 783 N N . ASP A 1 98 ? 15.205 -10.449 -13.424 1.00 95.44 98 ASP A N 1
ATOM 784 C CA . ASP A 1 98 ? 15.142 -10.181 -14.870 1.00 95.44 98 ASP A CA 1
ATOM 785 C C . ASP A 1 98 ? 13.821 -9.520 -15.341 1.00 95.44 98 ASP A C 1
ATOM 787 O O . ASP A 1 98 ? 13.394 -9.671 -16.489 1.00 95.44 98 ASP A O 1
ATOM 791 N N . TYR A 1 99 ? 13.173 -8.742 -14.466 1.00 94.94 99 TYR A N 1
ATOM 792 C CA . TYR A 1 99 ? 11.993 -7.931 -14.785 1.00 94.94 99 TYR A CA 1
ATOM 793 C C . TYR A 1 99 ? 12.373 -6.516 -15.239 1.00 94.94 99 TYR A C 1
ATOM 795 O O . TYR A 1 99 ? 13.485 -6.035 -15.006 1.00 94.94 99 TYR A O 1
ATOM 803 N N . GLN A 1 100 ? 11.434 -5.829 -15.899 1.00 94.94 100 GLN A N 1
ATOM 804 C CA . GLN A 1 100 ? 11.645 -4.451 -16.344 1.00 94.94 100 GLN A CA 1
ATOM 805 C C . GLN A 1 100 ? 11.611 -3.480 -15.150 1.00 94.94 100 GLN A C 1
ATOM 807 O O . GLN A 1 100 ? 10.617 -3.457 -14.429 1.00 94.94 100 GLN A O 1
ATOM 812 N N . PRO A 1 101 ? 12.658 -2.663 -14.934 1.00 96.75 101 PRO A N 1
ATOM 813 C CA . PRO A 1 101 ? 12.662 -1.667 -13.867 1.00 96.75 101 PRO A CA 1
ATOM 814 C C . PRO A 1 101 ? 11.589 -0.593 -14.098 1.00 96.75 101 PRO A C 1
ATOM 816 O O . PRO A 1 101 ? 11.396 -0.145 -15.229 1.00 96.75 101 PRO A O 1
ATOM 819 N N . ALA A 1 102 ? 10.928 -0.160 -13.025 1.00 96.75 102 ALA A N 1
ATOM 820 C CA . ALA A 1 102 ? 9.874 0.856 -13.049 1.00 96.75 102 ALA A CA 1
ATOM 821 C C . ALA A 1 102 ? 10.387 2.263 -12.679 1.00 96.75 102 ALA A C 1
ATOM 823 O O . ALA A 1 102 ? 9.628 3.226 -12.724 1.00 96.75 102 ALA A O 1
ATOM 824 N N . GLY A 1 103 ? 11.670 2.386 -12.322 1.00 96.50 103 GLY A N 1
ATOM 825 C CA . GLY A 1 103 ? 12.283 3.609 -11.808 1.00 96.50 103 GLY A CA 1
ATOM 826 C C . GLY A 1 103 ? 12.089 3.804 -10.305 1.00 96.50 103 GLY A C 1
ATOM 827 O O . GLY A 1 103 ? 12.326 4.897 -9.814 1.00 96.50 103 GLY A O 1
ATOM 828 N N . LEU A 1 104 ? 11.659 2.775 -9.570 1.00 96.12 104 LEU A N 1
ATOM 829 C CA . LEU A 1 104 ? 11.194 2.907 -8.189 1.00 96.12 104 LEU A CA 1
ATOM 830 C C . LEU A 1 104 ? 12.221 2.436 -7.159 1.00 96.12 104 LEU A C 1
ATOM 832 O O . LEU A 1 104 ? 12.923 1.434 -7.352 1.00 96.12 104 LEU A O 1
ATOM 836 N N . SER A 1 105 ? 12.242 3.131 -6.023 1.00 94.25 105 SER A N 1
ATOM 837 C CA . SER A 1 105 ? 12.977 2.723 -4.830 1.00 94.25 105 SER A CA 1
ATOM 838 C C . SER A 1 105 ? 12.471 1.393 -4.255 1.00 94.25 105 SER A C 1
ATOM 840 O O . SER A 1 105 ? 11.338 0.975 -4.522 1.00 94.25 105 SER A O 1
ATOM 842 N N . PRO A 1 106 ? 13.297 0.688 -3.457 1.00 92.88 106 PRO A N 1
ATOM 843 C CA . PRO A 1 106 ? 12.898 -0.571 -2.840 1.00 92.88 106 PRO A CA 1
ATOM 844 C C . PRO A 1 106 ? 11.605 -0.442 -2.030 1.00 92.88 106 PRO A C 1
ATOM 846 O O . PRO A 1 106 ? 11.502 0.420 -1.164 1.00 92.88 106 PRO A O 1
ATOM 849 N N . PHE A 1 107 ? 10.653 -1.345 -2.270 1.00 93.25 107 PHE A N 1
ATOM 850 C CA . PHE A 1 107 ? 9.357 -1.406 -1.575 1.00 93.25 107 PHE A CA 1
ATOM 851 C C . PHE A 1 107 ? 8.448 -0.173 -1.753 1.00 93.25 107 PHE A C 1
ATOM 853 O O . PHE A 1 107 ? 7.553 0.046 -0.934 1.00 93.25 107 PHE A O 1
ATOM 860 N N . ALA A 1 108 ? 8.633 0.609 -2.825 1.00 94.56 108 ALA A N 1
ATOM 861 C CA . ALA A 1 108 ? 7.823 1.797 -3.111 1.00 94.56 108 ALA A CA 1
ATOM 862 C C . ALA A 1 108 ? 6.312 1.526 -3.102 1.00 94.56 108 ALA A C 1
ATOM 864 O O . ALA A 1 108 ? 5.551 2.304 -2.526 1.00 94.56 108 ALA A O 1
ATOM 865 N N . GLY A 1 109 ? 5.861 0.402 -3.667 1.00 95.88 109 GLY A N 1
ATOM 866 C CA . GLY A 1 109 ? 4.438 0.071 -3.664 1.00 95.88 109 GLY A CA 1
ATOM 867 C C . GLY A 1 109 ? 3.870 -0.189 -2.266 1.00 95.88 109 GLY A C 1
ATOM 868 O O . GLY A 1 109 ? 2.722 0.158 -2.016 1.00 95.88 109 GLY A O 1
ATOM 869 N N . TYR A 1 110 ? 4.652 -0.716 -1.318 1.00 94.94 110 TYR A N 1
ATOM 870 C CA . TYR A 1 110 ? 4.178 -0.880 0.064 1.00 94.94 110 TYR A CA 1
ATOM 871 C C . TYR A 1 110 ? 3.966 0.474 0.744 1.00 94.94 110 TYR A C 1
ATOM 873 O O . TYR A 1 110 ? 2.938 0.689 1.388 1.00 94.94 110 TYR A O 1
ATOM 881 N N . ALA A 1 111 ? 4.913 1.401 0.569 1.00 93.56 111 ALA A N 1
ATOM 882 C CA . ALA A 1 111 ? 4.783 2.760 1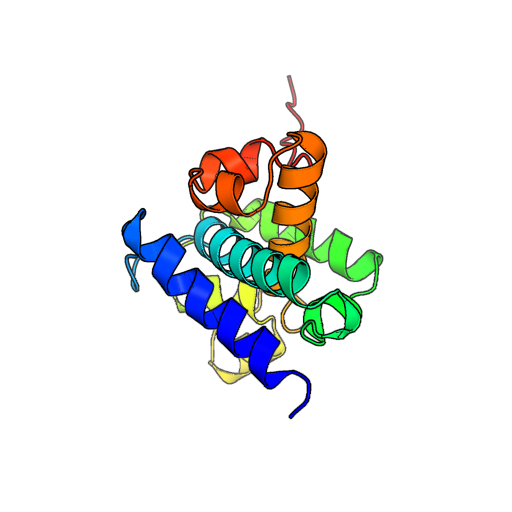.086 1.00 93.56 111 ALA A CA 1
ATOM 883 C C . ALA A 1 111 ? 3.569 3.468 0.461 1.00 93.56 111 ALA A C 1
ATOM 885 O O . ALA A 1 111 ? 2.704 3.975 1.178 1.00 93.56 111 ALA A O 1
ATOM 886 N N . VAL A 1 112 ? 3.447 3.427 -0.870 1.00 95.75 112 VAL A N 1
ATOM 887 C CA . VAL A 1 112 ? 2.316 4.023 -1.592 1.00 95.75 112 VAL A CA 1
ATOM 888 C C . VAL A 1 112 ? 0.984 3.403 -1.170 1.00 95.75 112 VAL A C 1
ATOM 890 O O . VAL A 1 112 ? 0.049 4.146 -0.883 1.00 95.75 112 VAL A O 1
ATOM 893 N N . GLY A 1 113 ? 0.890 2.075 -1.073 1.00 96.56 113 GLY A N 1
ATOM 894 C CA . GLY A 1 113 ? -0.321 1.375 -0.643 1.00 96.56 113 GLY A CA 1
ATOM 895 C C . GLY A 1 113 ? -0.770 1.792 0.758 1.00 96.56 113 GLY A C 1
ATOM 896 O O . GLY A 1 113 ? -1.937 2.134 0.957 1.00 96.56 113 GLY A O 1
ATOM 897 N N . TYR A 1 114 ? 0.159 1.847 1.718 1.00 95.75 114 TYR A N 1
ATOM 898 C CA . TYR A 1 114 ? -0.126 2.328 3.071 1.00 95.75 114 TYR A CA 1
ATOM 899 C C . TYR A 1 114 ? -0.655 3.769 3.058 1.00 95.75 114 TYR A C 1
ATOM 901 O O . TYR A 1 114 ? -1.743 4.030 3.572 1.00 95.75 114 TYR A O 1
ATOM 909 N N . HIS A 1 115 ? 0.063 4.705 2.430 1.00 94.75 115 HIS A N 1
ATOM 910 C CA . HIS A 1 115 ? -0.346 6.112 2.401 1.00 94.75 115 HIS A CA 1
ATOM 911 C C . HIS A 1 115 ? -1.675 6.324 1.671 1.00 94.75 115 HIS A C 1
ATOM 913 O O . HIS A 1 115 ? -2.487 7.143 2.104 1.00 94.75 115 HIS A O 1
ATOM 919 N N . LEU A 1 116 ? -1.934 5.556 0.613 1.00 96.56 116 LEU A N 1
ATOM 920 C CA . LEU A 1 116 ? -3.199 5.561 -0.113 1.00 96.56 116 LEU A CA 1
ATOM 921 C C . LEU A 1 116 ? -4.372 5.170 0.780 1.00 96.56 116 LEU A C 1
ATOM 923 O O . LEU A 1 116 ? -5.379 5.879 0.810 1.00 96.56 116 LEU A O 1
ATOM 927 N N . VAL A 1 117 ? -4.245 4.074 1.528 1.00 97.75 117 VAL A N 1
ATOM 928 C CA . VAL A 1 117 ? -5.304 3.601 2.426 1.00 97.75 117 VAL A CA 1
ATOM 929 C C . VAL A 1 117 ? -5.494 4.556 3.603 1.00 97.75 117 VAL A C 1
ATOM 931 O O . VAL A 1 117 ? -6.631 4.889 3.932 1.00 97.75 117 VAL A O 1
ATOM 934 N N . GLN A 1 118 ? -4.411 5.072 4.189 1.00 96.31 118 GLN A N 1
ATOM 935 C CA . GLN A 1 118 ? -4.494 6.076 5.255 1.00 96.31 118 GLN A CA 1
ATOM 936 C C . GLN A 1 118 ? -5.207 7.350 4.778 1.00 96.31 118 GLN A C 1
ATOM 938 O O . GLN A 1 118 ? -6.089 7.862 5.470 1.00 96.31 118 GLN A O 1
ATOM 943 N N . ALA A 1 119 ? -4.874 7.844 3.580 1.00 96.69 119 ALA A N 1
ATOM 944 C CA . ALA A 1 119 ? -5.526 9.008 2.988 1.00 96.69 119 ALA A CA 1
ATOM 945 C C . ALA A 1 119 ? -7.012 8.746 2.707 1.00 96.69 119 ALA A C 1
ATOM 947 O O . ALA A 1 119 ? -7.855 9.587 3.019 1.00 96.69 119 ALA A O 1
ATOM 948 N N . PHE A 1 120 ? -7.353 7.565 2.185 1.00 98.25 120 PHE A N 1
ATOM 949 C CA . PHE A 1 120 ? -8.738 7.143 1.990 1.00 98.25 120 PHE A CA 1
ATOM 950 C C . PHE A 1 120 ? -9.528 7.116 3.303 1.00 98.25 120 PHE A C 1
ATOM 952 O O . PHE A 1 120 ? -10.574 7.764 3.392 1.00 98.25 120 PHE A O 1
ATOM 959 N N . MET A 1 121 ? -9.021 6.434 4.331 1.00 98.19 121 MET A N 1
ATOM 960 C CA . MET A 1 121 ? -9.671 6.350 5.642 1.00 98.19 121 MET A CA 1
ATOM 961 C C . MET A 1 121 ? -9.895 7.738 6.246 1.00 98.19 121 MET A C 1
ATOM 963 O O . MET A 1 121 ? -11.004 8.063 6.672 1.00 98.19 121 MET A O 1
ATOM 967 N N . HIS A 1 122 ? -8.869 8.591 6.211 1.00 97.50 122 HIS A N 1
ATOM 968 C CA . HIS A 1 122 ? -8.949 9.962 6.704 1.00 97.50 122 HIS A CA 1
ATOM 969 C C . HIS A 1 122 ? -9.988 10.797 5.940 1.00 97.50 122 HIS A C 1
ATOM 971 O O . HIS A 1 122 ? -10.841 11.442 6.549 1.00 97.50 122 HIS A O 1
ATOM 977 N N . ASN A 1 123 ? -9.954 10.785 4.607 1.00 97.50 123 ASN A N 1
ATOM 978 C CA . ASN A 1 123 ? -10.810 11.645 3.787 1.00 97.50 123 ASN A CA 1
ATOM 979 C C . ASN A 1 123 ? -12.284 11.231 3.817 1.00 97.50 123 ASN A C 1
ATOM 981 O O . ASN A 1 123 ? -13.159 12.082 3.662 1.00 97.50 123 ASN A O 1
ATOM 985 N N . ASN A 1 124 ? -12.556 9.947 4.044 1.00 97.62 124 ASN A N 1
ATOM 986 C CA . ASN A 1 124 ? -13.908 9.394 4.052 1.00 97.62 124 ASN A CA 1
ATOM 987 C C . ASN A 1 124 ? -14.432 9.114 5.469 1.00 97.62 124 ASN A C 1
ATOM 989 O O . ASN A 1 124 ? -15.589 8.733 5.615 1.00 97.62 124 ASN A O 1
ATOM 993 N N . GLN A 1 125 ? -13.614 9.353 6.504 1.00 97.88 125 GLN A N 1
ATOM 994 C CA . GLN A 1 125 ? -13.952 9.132 7.916 1.00 97.88 125 GLN A CA 1
ATOM 995 C C . GLN A 1 125 ? -14.417 7.692 8.191 1.00 97.88 125 GLN A C 1
ATOM 997 O O . GLN A 1 125 ? -15.380 7.471 8.924 1.00 97.88 125 GLN A O 1
ATOM 1002 N N . VAL A 1 126 ? -13.724 6.721 7.591 1.00 98.06 126 VAL A N 1
ATOM 1003 C CA . VAL A 1 126 ? -13.997 5.287 7.755 1.00 98.06 126 VAL A CA 1
ATOM 1004 C C . VAL A 1 126 ? -12.870 4.604 8.522 1.00 98.06 126 VAL A C 1
ATOM 1006 O O . VAL A 1 126 ? -11.696 4.956 8.391 1.00 98.06 126 VAL A O 1
ATOM 1009 N N . SER A 1 127 ? -13.232 3.612 9.326 1.00 98.00 127 SER A N 1
ATOM 1010 C CA . SER A 1 127 ? -12.291 2.751 10.043 1.00 98.00 127 SER A CA 1
ATOM 1011 C C . SER A 1 127 ? -11.621 1.733 9.115 1.00 98.00 127 SER A C 1
ATOM 1013 O O . SER A 1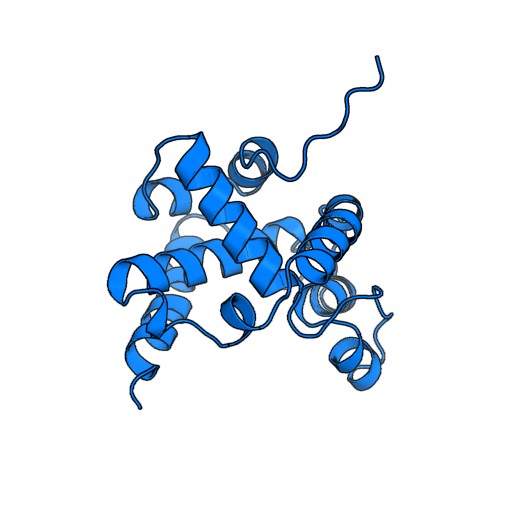 127 ? -12.104 1.460 8.014 1.00 98.00 127 SER A O 1
ATOM 1015 N N . ILE A 1 128 ? -10.539 1.097 9.582 1.00 97.62 128 ILE A N 1
ATOM 1016 C CA . ILE A 1 128 ? -9.888 0.023 8.817 1.00 97.62 128 ILE A CA 1
ATOM 1017 C C . ILE A 1 128 ? -10.823 -1.171 8.586 1.00 97.62 128 ILE A C 1
ATOM 1019 O O . ILE A 1 128 ? -10.782 -1.799 7.532 1.00 97.62 128 ILE A O 1
ATOM 1023 N N . ALA A 1 129 ? -11.707 -1.460 9.546 1.00 96.50 129 ALA A N 1
ATOM 1024 C CA . ALA A 1 129 ? -12.675 -2.546 9.437 1.00 96.50 129 ALA A CA 1
ATOM 1025 C C . ALA A 1 129 ? -13.710 -2.282 8.333 1.00 96.50 129 ALA A C 1
ATOM 1027 O O . ALA A 1 129 ? -14.097 -3.207 7.624 1.00 96.50 129 ALA A O 1
ATOM 1028 N N . GLU A 1 130 ? -14.135 -1.027 8.168 1.00 97.81 130 GLU A N 1
ATOM 1029 C CA . GLU A 1 130 ? -15.027 -0.619 7.081 1.00 97.81 130 GLU A CA 1
ATOM 1030 C C . GLU A 1 130 ? -14.284 -0.602 5.742 1.00 97.81 130 GLU A C 1
ATOM 1032 O O . GLU A 1 130 ? -14.757 -1.202 4.780 1.00 97.81 130 GLU A O 1
ATOM 1037 N N . ALA A 1 131 ? -13.091 0.002 5.690 1.00 97.94 131 ALA A N 1
ATOM 1038 C CA . ALA A 1 131 ? -12.276 0.078 4.478 1.00 97.94 131 ALA A CA 1
ATOM 1039 C C . ALA A 1 131 ? -11.912 -1.310 3.921 1.00 97.94 131 ALA A C 1
ATOM 1041 O O . ALA A 1 131 ? -11.918 -1.510 2.707 1.00 97.94 131 ALA A O 1
ATOM 1042 N N . ALA A 1 132 ? -11.659 -2.298 4.787 1.00 96.88 132 ALA A N 1
ATOM 1043 C CA . ALA A 1 132 ? -11.342 -3.667 4.380 1.00 96.88 132 ALA A CA 1
ATOM 1044 C C . ALA A 1 132 ? -12.444 -4.328 3.532 1.00 96.88 132 ALA A C 1
ATOM 1046 O O . ALA A 1 132 ? -12.136 -5.217 2.733 1.00 96.88 132 ALA A O 1
ATOM 1047 N N . LEU A 1 133 ? -13.695 -3.873 3.671 1.00 96.62 133 LEU A N 1
ATOM 1048 C CA . LEU A 1 133 ? -14.876 -4.368 2.956 1.00 96.62 133 LEU A CA 1
ATOM 1049 C C . LEU A 1 133 ? -15.205 -3.569 1.685 1.00 96.62 133 LEU A C 1
ATOM 1051 O O . LEU A 1 133 ? -16.203 -3.865 1.033 1.00 96.62 133 LEU A O 1
ATOM 1055 N N . MET A 1 134 ? -14.408 -2.556 1.340 1.00 97.31 134 MET A N 1
ATOM 1056 C CA . MET A 1 134 ? -14.653 -1.693 0.182 1.00 97.31 134 MET A CA 1
ATOM 1057 C C . MET A 1 134 ? -13.846 -2.149 -1.036 1.00 97.31 134 MET A C 1
ATOM 1059 O O . MET A 1 134 ? -12.718 -2.649 -0.914 1.00 97.31 134 MET A O 1
ATOM 1063 N N . ASP A 1 135 ? -14.436 -1.959 -2.217 1.00 95.88 135 ASP A N 1
ATOM 1064 C CA . ASP A 1 135 ? -13.827 -2.308 -3.498 1.00 95.88 135 ASP A CA 1
ATOM 1065 C C . ASP A 1 135 ? -12.519 -1.536 -3.727 1.00 95.88 135 ASP A C 1
ATOM 1067 O O . ASP A 1 135 ? -12.391 -0.362 -3.369 1.00 95.88 135 ASP A O 1
ATOM 1071 N N . THR A 1 136 ? -11.545 -2.180 -4.381 1.00 95.38 136 THR A N 1
ATOM 1072 C CA . THR A 1 136 ? -10.258 -1.558 -4.750 1.00 95.38 136 THR A CA 1
ATOM 1073 C C . THR A 1 136 ? -10.465 -0.223 -5.472 1.00 95.38 136 THR A C 1
ATOM 1075 O O . THR A 1 136 ? -9.818 0.771 -5.141 1.00 95.38 136 THR A O 1
ATOM 1078 N N . SER A 1 137 ? -11.388 -0.178 -6.438 1.00 95.00 137 SER A N 1
ATOM 1079 C CA . SER A 1 137 ? -11.680 1.035 -7.206 1.00 95.00 137 SER A CA 1
ATOM 1080 C C . SER A 1 137 ? -12.231 2.160 -6.339 1.00 95.00 137 SER A C 1
ATOM 1082 O O . SER A 1 137 ? -11.880 3.317 -6.557 1.00 95.00 137 SER A O 1
ATOM 1084 N N . ASP A 1 138 ? -13.067 1.841 -5.351 1.00 96.56 138 ASP A N 1
ATOM 1085 C CA . ASP A 1 138 ? -13.657 2.843 -4.466 1.00 96.56 138 ASP A CA 1
ATOM 1086 C C . ASP A 1 138 ? -12.598 3.453 -3.553 1.00 96.56 138 ASP A C 1
ATOM 1088 O O . ASP A 1 138 ? -12.551 4.676 -3.402 1.00 96.56 138 ASP A O 1
ATOM 1092 N N . ILE A 1 139 ? -11.701 2.623 -3.015 1.00 97.75 139 ILE A N 1
ATOM 1093 C CA . ILE A 1 139 ? -10.579 3.078 -2.188 1.00 97.75 139 ILE A CA 1
ATOM 1094 C C . ILE A 1 139 ? -9.661 3.997 -3.006 1.00 97.75 139 ILE A C 1
ATOM 1096 O O . ILE A 1 139 ? -9.360 5.109 -2.576 1.00 97.75 139 ILE A O 1
ATOM 1100 N N . ILE A 1 140 ? -9.259 3.572 -4.208 1.00 97.12 140 ILE A N 1
ATOM 1101 C CA . ILE A 1 140 ? -8.368 4.340 -5.091 1.00 97.12 140 ILE A CA 1
ATOM 1102 C C . ILE A 1 140 ? -8.998 5.673 -5.516 1.00 97.12 140 ILE A C 1
ATOM 1104 O O . ILE A 1 140 ? -8.363 6.720 -5.396 1.00 97.12 140 ILE A O 1
ATOM 1108 N N . ASN A 1 141 ? -10.248 5.667 -5.981 1.00 95.94 141 ASN A N 1
ATOM 1109 C CA . ASN A 1 141 ? -10.890 6.870 -6.522 1.00 95.94 141 ASN A CA 1
ATOM 1110 C C . ASN A 1 141 ? -11.196 7.921 -5.445 1.00 95.94 141 ASN A C 1
ATOM 1112 O O . ASN A 1 141 ? -11.269 9.113 -5.748 1.00 95.94 141 ASN A O 1
ATOM 1116 N N . ASN A 1 142 ? -11.354 7.496 -4.190 1.00 96.62 142 ASN A N 1
ATOM 1117 C CA . ASN A 1 142 ? -11.708 8.374 -3.076 1.00 96.62 142 ASN A CA 1
ATOM 1118 C C . ASN A 1 142 ? -10.549 8.594 -2.085 1.00 96.62 142 ASN A C 1
ATOM 1120 O O . ASN A 1 142 ? -10.760 9.201 -1.034 1.00 96.62 142 ASN A O 1
ATOM 1124 N N . CYS A 1 143 ? -9.322 8.147 -2.391 1.00 95.44 143 CYS A N 1
ATOM 1125 C CA . CYS A 1 143 ? -8.159 8.394 -1.528 1.00 95.44 143 CYS A CA 1
ATOM 1126 C C . CYS A 1 143 ? -7.677 9.849 -1.584 1.00 95.44 143 CYS A C 1
ATOM 1128 O O . CYS A 1 143 ? -7.086 10.344 -0.629 1.00 95.44 143 CYS A O 1
ATOM 1130 N N . GLY A 1 144 ? -7.944 10.553 -2.688 1.00 93.06 144 GLY A N 1
ATOM 1131 C CA . GLY A 1 144 ? -7.527 11.941 -2.899 1.00 93.06 144 GLY A CA 1
ATOM 1132 C C . GLY A 1 144 ? -6.063 12.129 -3.318 1.00 93.06 144 GLY A C 1
ATOM 1133 O O . GLY A 1 144 ? -5.684 13.265 -3.584 1.00 93.06 144 GLY A O 1
ATOM 1134 N N . LEU A 1 145 ? -5.270 11.054 -3.423 1.00 89.00 145 LEU A N 1
ATOM 1135 C CA . LEU A 1 145 ? -3.869 11.098 -3.871 1.00 89.00 145 LEU A CA 1
ATOM 1136 C C . LEU A 1 145 ? -3.721 10.938 -5.389 1.00 89.00 145 LEU A C 1
ATOM 1138 O O . LEU A 1 145 ? -2.862 11.564 -5.996 1.00 89.00 145 LEU A O 1
ATOM 1142 N N . PHE A 1 146 ? -4.582 10.137 -6.019 1.00 83.12 146 PHE A N 1
ATOM 1143 C CA . PHE A 1 146 ? -4.544 9.864 -7.460 1.00 83.12 146 PHE A CA 1
ATOM 1144 C C . PHE A 1 146 ? -5.604 10.642 -8.230 1.00 83.12 146 PHE A C 1
ATOM 1146 O O . PHE A 1 146 ? -6.292 10.097 -9.093 1.00 83.12 146 PHE A O 1
ATOM 1153 N N . ARG A 1 147 ? -5.773 11.930 -7.914 1.00 64.62 147 ARG A N 1
ATOM 1154 C CA . ARG A 1 147 ? -6.682 12.762 -8.702 1.00 64.62 147 ARG A CA 1
ATOM 1155 C C . ARG A 1 147 ? -6.193 12.802 -10.147 1.00 64.62 147 ARG A C 1
ATOM 1157 O O . ARG A 1 147 ? -5.120 13.313 -10.435 1.00 64.62 147 ARG A O 1
ATOM 1164 N N . MET A 1 148 ? -7.018 12.263 -11.040 1.00 51.81 148 MET A N 1
ATOM 1165 C CA . MET A 1 148 ? -6.991 12.613 -12.450 1.00 51.81 148 MET A CA 1
ATOM 1166 C C . MET A 1 148 ? -7.318 14.103 -12.512 1.00 51.81 148 MET A C 1
ATOM 1168 O O . MET A 1 148 ? -8.447 14.497 -12.202 1.00 51.81 148 MET A O 1
ATOM 1172 N N . ASP A 1 149 ? -6.348 14.944 -12.856 1.00 44.41 149 ASP A N 1
ATOM 1173 C CA . ASP A 1 149 ? -6.670 16.304 -13.259 1.00 44.41 149 ASP A CA 1
ATOM 1174 C C . ASP A 1 149 ? -7.585 16.193 -14.481 1.00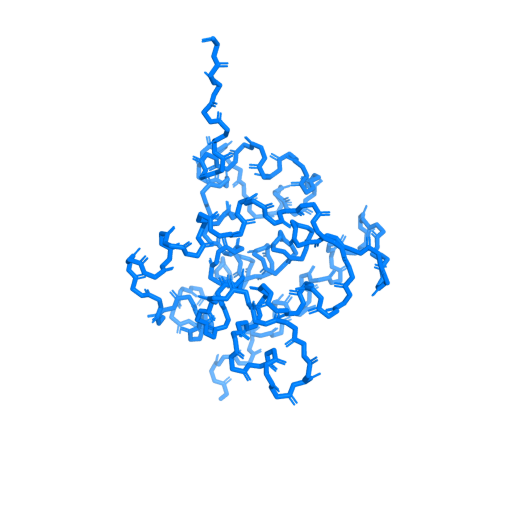 44.41 149 ASP A C 1
ATOM 1176 O O . ASP A 1 149 ? -7.167 15.807 -15.574 1.00 44.41 149 ASP A O 1
ATOM 1180 N N . ASN A 1 150 ? -8.875 16.461 -14.269 1.00 35.47 150 ASN A N 1
ATOM 1181 C CA . ASN A 1 150 ? -9.844 16.601 -15.342 1.00 35.47 150 ASN A CA 1
ATOM 1182 C C . ASN A 1 150 ? -9.410 17.808 -16.177 1.00 35.47 150 ASN A C 1
ATOM 1184 O O . ASN A 1 150 ? -9.806 18.939 -15.894 1.00 35.47 150 ASN A O 1
ATOM 1188 N N . TYR A 1 151 ? -8.596 17.580 -17.203 1.00 36.28 151 TYR A N 1
ATOM 1189 C CA . TYR A 1 151 ? -8.491 18.515 -18.309 1.00 36.28 151 TYR A CA 1
ATOM 1190 C C . TYR A 1 151 ? -9.836 18.497 -19.044 1.00 36.28 151 TYR A C 1
ATOM 1192 O O . TYR A 1 151 ? -10.089 17.656 -19.905 1.00 36.28 151 TYR A O 1
ATOM 1200 N N . SER A 1 152 ? -10.726 19.391 -18.612 1.00 34.31 152 SER A N 1
ATOM 1201 C CA . SER A 1 152 ? -11.903 19.851 -19.354 1.00 34.31 152 SER A CA 1
ATOM 1202 C C . SER A 1 152 ? -11.504 20.763 -20.504 1.00 34.31 152 SER A C 1
ATOM 1204 O O . SER A 1 152 ? -10.641 21.637 -20.249 1.00 34.31 152 SER A O 1
#

pLDDT: mean 89.96, std 12.62, range [34.31, 98.25]

Foldseek 3Di:
DLLPQLVVQLVVLLVVLCVQDPDDVFWDFLLRVLQSLQLSQQRSCVVRNPVSGDCLQVVDDPVQLLVLLVLVLVRRGPGGPLSSCLSQAADVVSVVVVGDHSRHDGRSSSNNSNLLQVLLCVQVVHDSVRSSNDDSVSSNVRSPSNDDPPPD

Sequence (152 aa):
MLRLPSVIAHEFHHNIRFSYFDWDHGNITVGDYLVIEGLAESFAKELFGEELMGPWVTSFDEEDLAYSLEVIREALNIKGFAEVSSYMFGDAIAKSQDYQPAGLSPFAGYAVGYHLVQAFMHNNQVSIAEAALMDTSDIINNCGLFRMDNYS

Secondary structure (DSSP, 8-state):
-TTHHHHHHHHHHHHHHHHHS---TTS-BHHHHHHHHHHHHHHHHHHH-GGGS-HHHHS--HHHHHHHHHHHHTTTT-BSHHHHHHHHH-HHHHHHTTPPP-SPPTTHHHHHHHHHHHHHHHHHT--HHHHTTS-HHHHHHTSSSS------